Protein AF-A0A392QGA4-F1 (afdb_monomer_lite)

InterPro domains:
  IPR020568 Ribosomal protein uS5 domain 2-type superfamily [SSF54211] (4-42)
  IPR027408 PNPase/RNase PH domain superfamily [G3DSA:3.30.230.70] (1-42)

Sequence (42 aa):
MVGLSLGEQCFIEGGIAQDLRCDGRKRLTYRPIYVETGVIPQ

Radius of gyration: 16.8 Å; chains: 1; bounding box: 34×24×42 Å

pLDDT: mean 93.74, std 4.71, range [72.31, 97.75]

Structure (mmCIF, N/CA/C/O backbone):
data_AF-A0A392QGA4-F1
#
_entry.id   AF-A0A392QGA4-F1
#
loop_
_atom_site.group_PDB
_atom_site.id
_atom_site.type_symbol
_atom_site.label_atom_id
_atom_site.label_alt_id
_atom_site.label_comp_id
_atom_site.label_asym_id
_atom_site.label_entity_id
_atom_site.label_seq_id
_atom_site.pdbx_PDB_ins_code
_atom_site.Cartn_x
_atom_site.Cartn_y
_atom_site.Cartn_z
_atom_site.occupancy
_atom_site.B_iso_or_equiv
_atom_site.auth_seq_id
_atom_site.auth_comp_id
_atom_site.auth_asym_id
_atom_site.auth_atom_id
_atom_site.pdbx_PDB_model_num
ATOM 1 N N . MET A 1 1 ? 4.793 11.832 -8.250 1.00 72.31 1 MET A N 1
ATOM 2 C CA . MET A 1 1 ? 5.130 11.784 -6.806 1.00 72.31 1 MET A CA 1
ATOM 3 C C . MET A 1 1 ? 5.762 13.121 -6.436 1.00 72.31 1 MET A C 1
ATOM 5 O O . MET A 1 1 ? 6.660 13.543 -7.149 1.00 72.31 1 MET A O 1
ATOM 9 N N . VAL A 1 2 ? 5.260 13.836 -5.422 1.00 86.69 2 VAL A N 1
ATOM 10 C CA . VAL A 1 2 ? 5.785 15.173 -5.065 1.00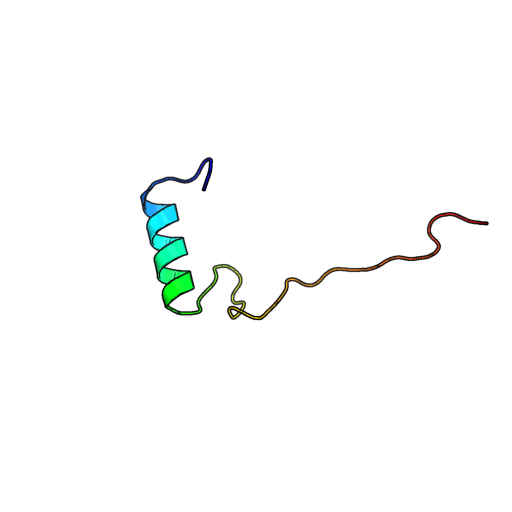 86.69 2 VAL A CA 1
ATOM 11 C C . VAL A 1 2 ? 7.039 15.011 -4.203 1.00 86.69 2 VAL A C 1
ATOM 13 O O . VAL A 1 2 ? 7.023 14.225 -3.262 1.00 86.69 2 VAL A O 1
ATOM 16 N N . GLY A 1 3 ? 8.112 15.737 -4.528 1.00 94.94 3 GLY A N 1
ATOM 17 C CA . GLY A 1 3 ? 9.360 15.730 -3.753 1.00 94.94 3 GLY A CA 1
ATOM 18 C C . GLY A 1 3 ? 10.344 14.598 -4.071 1.00 94.94 3 GLY A C 1
ATOM 19 O O . GLY A 1 3 ? 11.349 14.490 -3.381 1.00 94.94 3 GLY A O 1
ATOM 20 N N . LEU A 1 4 ? 10.088 13.780 -5.099 1.00 96.62 4 LEU A N 1
ATOM 21 C CA . LEU A 1 4 ? 11.027 12.753 -5.571 1.00 96.62 4 LEU A CA 1
ATOM 22 C C . LEU A 1 4 ? 11.747 13.204 -6.842 1.00 96.62 4 LEU A C 1
ATOM 24 O O . LEU A 1 4 ? 11.126 13.786 -7.738 1.00 96.62 4 LEU A O 1
ATOM 28 N N . SER A 1 5 ? 13.029 12.870 -6.953 1.00 97.75 5 SER A N 1
ATOM 29 C CA . SER A 1 5 ? 13.800 12.989 -8.190 1.00 97.75 5 SER A CA 1
ATOM 30 C C . SER A 1 5 ? 13.202 12.126 -9.306 1.00 97.75 5 SER A C 1
ATOM 32 O O . SER A 1 5 ? 12.482 11.156 -9.061 1.00 97.75 5 SER A O 1
ATOM 34 N N . LEU A 1 6 ? 13.524 12.454 -10.560 1.00 97.62 6 LEU A N 1
ATOM 35 C CA . LEU A 1 6 ? 13.073 11.668 -11.710 1.00 97.62 6 LEU A CA 1
ATOM 36 C C . LEU A 1 6 ? 13.557 10.209 -11.633 1.00 97.62 6 LEU A C 1
ATOM 38 O O . LEU A 1 6 ? 12.794 9.294 -11.924 1.00 97.62 6 LEU A O 1
ATOM 42 N N . GLY A 1 7 ? 14.798 9.986 -11.188 1.00 97.69 7 GLY A N 1
ATOM 43 C CA . GLY A 1 7 ? 15.359 8.640 -11.048 1.00 97.69 7 GLY A CA 1
ATOM 44 C C . GLY A 1 7 ? 14.610 7.789 -10.021 1.00 97.69 7 GLY A C 1
ATOM 45 O O . GLY A 1 7 ? 14.327 6.622 -10.283 1.00 97.69 7 GLY A O 1
ATOM 46 N N . GLU A 1 8 ? 14.222 8.377 -8.886 1.00 97.31 8 GLU A N 1
ATOM 47 C CA . GLU A 1 8 ? 13.411 7.689 -7.872 1.00 97.31 8 GLU A CA 1
ATOM 48 C C . GLU A 1 8 ? 12.024 7.329 -8.404 1.00 97.31 8 GLU A C 1
ATOM 50 O O . GLU A 1 8 ? 11.541 6.225 -8.160 1.00 97.31 8 GLU A O 1
ATOM 55 N N . GLN A 1 9 ? 11.401 8.229 -9.169 1.00 97.31 9 GLN A N 1
ATOM 56 C CA . GLN A 1 9 ? 10.108 7.959 -9.799 1.00 97.31 9 GLN A CA 1
ATOM 57 C C . GLN A 1 9 ? 10.211 6.771 -10.764 1.00 97.31 9 GLN A C 1
ATOM 59 O O . GLN A 1 9 ? 9.463 5.804 -10.616 1.00 97.31 9 GLN A O 1
ATOM 64 N N . CYS A 1 10 ? 11.202 6.781 -11.662 1.00 97.00 10 CYS A N 1
ATOM 65 C CA . CYS A 1 10 ? 11.453 5.679 -12.591 1.00 97.00 10 CYS A CA 1
ATOM 66 C C . CYS A 1 10 ? 11.739 4.348 -11.874 1.00 97.00 10 CYS A C 1
ATOM 68 O O . CYS A 1 10 ? 11.238 3.302 -12.288 1.00 97.00 10 CYS A O 1
ATOM 70 N N . PHE A 1 11 ? 12.517 4.367 -10.786 1.00 95.06 11 PHE A N 1
ATOM 71 C CA . PHE A 1 11 ? 12.812 3.168 -9.999 1.00 95.06 11 PHE A CA 1
ATOM 72 C C . PHE A 1 11 ? 11.548 2.578 -9.353 1.00 95.06 11 PHE A C 1
ATOM 74 O O . PHE A 1 11 ? 11.318 1.370 -9.428 1.00 95.06 11 PHE A O 1
ATOM 81 N N . ILE A 1 12 ? 10.700 3.423 -8.754 1.00 95.25 12 ILE A N 1
ATOM 82 C CA . ILE A 1 12 ? 9.454 2.981 -8.112 1.00 95.25 12 ILE A CA 1
ATOM 83 C C . ILE A 1 12 ? 8.475 2.418 -9.149 1.00 95.25 12 ILE A C 1
ATOM 85 O O . ILE A 1 12 ? 7.896 1.355 -8.923 1.00 95.25 12 ILE A O 1
ATOM 89 N N . GLU A 1 13 ? 8.303 3.092 -10.287 1.00 95.06 13 GLU A N 1
ATOM 90 C CA . GLU A 1 13 ? 7.436 2.623 -11.375 1.00 95.06 13 GLU A CA 1
ATOM 91 C C . GLU A 1 13 ? 7.911 1.277 -11.940 1.00 95.06 13 GLU A C 1
ATOM 93 O O . GLU A 1 13 ? 7.108 0.353 -12.097 1.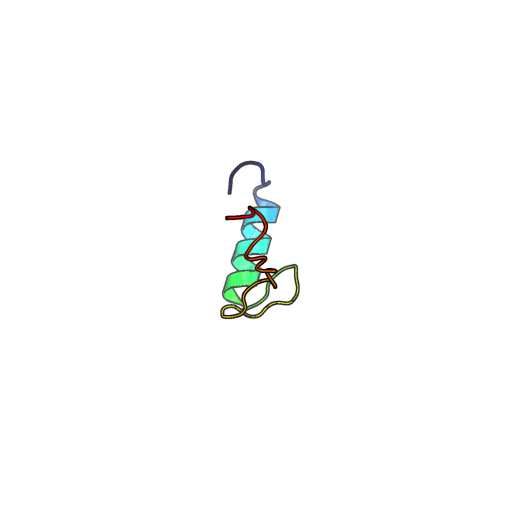00 95.06 13 GLU A O 1
ATOM 98 N N . GLY A 1 14 ? 9.222 1.127 -12.159 1.00 95.44 14 GLY A N 1
ATOM 99 C CA . GLY A 1 14 ? 9.826 -0.126 -12.610 1.00 95.44 14 GLY A CA 1
ATOM 100 C C . GLY A 1 14 ? 9.651 -1.275 -11.614 1.00 95.44 14 GLY A C 1
ATOM 101 O O . GLY A 1 14 ? 9.372 -2.402 -12.027 1.00 95.44 14 GLY A O 1
ATOM 102 N N . GLY A 1 15 ? 9.762 -1.000 -10.311 1.00 93.88 15 GLY A N 1
ATOM 103 C CA . GLY A 1 15 ? 9.490 -1.978 -9.255 1.00 93.88 15 GLY A CA 1
ATOM 104 C C . GLY A 1 15 ? 8.028 -2.427 -9.245 1.00 93.88 15 GLY A C 1
ATOM 105 O O . GLY A 1 15 ? 7.754 -3.626 -9.257 1.00 93.88 15 GLY A O 1
ATOM 106 N N . ILE A 1 16 ? 7.082 -1.483 -9.321 1.00 93.19 16 ILE A N 1
ATOM 107 C CA . ILE A 1 16 ? 5.640 -1.781 -9.364 1.00 93.19 16 ILE A CA 1
ATOM 108 C C . ILE A 1 16 ? 5.289 -2.662 -10.570 1.00 93.19 16 ILE A C 1
ATOM 110 O O . ILE A 1 16 ? 4.522 -3.616 -10.421 1.00 93.19 16 ILE A O 1
ATOM 114 N N . ALA A 1 17 ? 5.863 -2.382 -11.746 1.00 94.19 17 ALA A N 1
ATOM 115 C CA . ALA A 1 17 ? 5.661 -3.187 -12.953 1.00 94.19 17 ALA A CA 1
ATOM 116 C C . ALA A 1 17 ? 6.155 -4.641 -12.802 1.00 94.19 17 ALA A C 1
ATOM 118 O O . ALA A 1 17 ? 5.644 -5.536 -13.472 1.00 94.19 17 ALA A O 1
ATOM 119 N N . GLN A 1 18 ? 7.107 -4.879 -11.896 1.00 94.19 18 GLN A N 1
ATOM 120 C CA . GLN A 1 18 ? 7.681 -6.190 -11.579 1.00 94.19 18 GLN A CA 1
ATOM 121 C C . GLN A 1 18 ? 7.073 -6.836 -10.321 1.00 94.19 18 GLN A C 1
ATOM 123 O O . GLN A 1 18 ? 7.594 -7.839 -9.844 1.00 94.19 18 GLN A O 1
ATOM 128 N N . ASP A 1 19 ? 5.990 -6.277 -9.766 1.00 93.31 19 ASP A N 1
ATOM 129 C CA . ASP A 1 19 ? 5.389 -6.717 -8.494 1.00 93.31 19 ASP A CA 1
ATOM 130 C C . ASP A 1 19 ? 6.353 -6.635 -7.286 1.00 93.31 19 ASP A C 1
ATOM 132 O O . ASP A 1 19 ? 6.232 -7.366 -6.301 1.00 93.31 19 ASP A O 1
ATOM 136 N N . LEU A 1 20 ? 7.314 -5.707 -7.348 1.00 91.38 20 LEU A N 1
ATOM 137 C CA . LEU A 1 20 ? 8.284 -5.418 -6.296 1.00 91.38 20 LEU A CA 1
ATOM 138 C C . LEU A 1 20 ? 7.969 -4.081 -5.618 1.00 91.38 20 LEU A C 1
ATOM 140 O 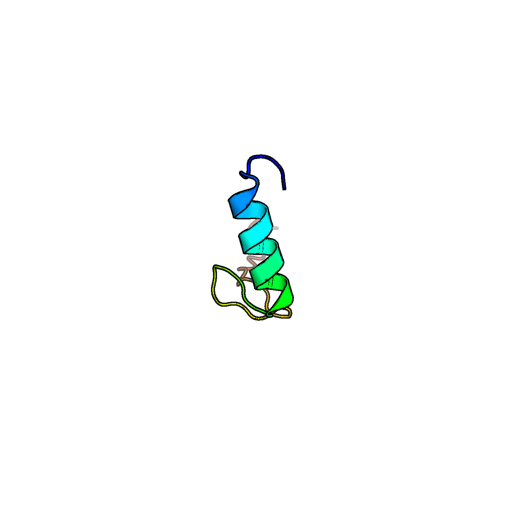O . LEU A 1 20 ? 7.592 -3.092 -6.248 1.00 91.38 20 LEU A O 1
ATOM 144 N N . ARG A 1 21 ? 8.158 -4.031 -4.300 1.00 94.31 21 ARG A N 1
ATOM 145 C CA . ARG A 1 21 ? 8.018 -2.813 -3.489 1.00 94.31 21 ARG A CA 1
ATOM 146 C C . ARG A 1 21 ? 9.217 -2.682 -2.560 1.00 94.31 21 ARG A C 1
ATOM 148 O O . ARG A 1 21 ? 9.756 -3.689 -2.111 1.00 94.31 21 ARG A O 1
ATOM 155 N N . CYS A 1 22 ? 9.593 -1.449 -2.218 1.00 92.81 22 CYS A N 1
ATOM 156 C CA . CYS A 1 22 ? 10.769 -1.173 -1.382 1.00 92.81 22 CYS A CA 1
ATOM 157 C C . CYS A 1 22 ? 10.712 -1.805 0.021 1.00 92.81 22 CYS A C 1
ATOM 159 O O . CYS A 1 22 ? 11.747 -2.002 0.640 1.00 92.81 22 CYS A O 1
ATOM 161 N N . ASP A 1 23 ? 9.519 -2.124 0.527 1.00 94.56 23 ASP A N 1
ATOM 162 C CA . ASP A 1 23 ? 9.310 -2.783 1.821 1.00 94.56 23 ASP A CA 1
ATOM 163 C C . ASP A 1 23 ? 9.020 -4.291 1.695 1.00 94.56 23 ASP A C 1
ATOM 165 O O . ASP A 1 23 ? 8.488 -4.904 2.618 1.00 94.56 23 ASP A O 1
ATOM 169 N N . GLY A 1 24 ? 9.339 -4.894 0.544 1.00 92.56 24 GLY A N 1
ATOM 170 C CA . GLY A 1 24 ? 9.237 -6.338 0.307 1.00 92.56 24 GLY A CA 1
ATOM 171 C C . GLY A 1 24 ? 7.810 -6.876 0.153 1.00 92.56 24 GLY A C 1
ATOM 172 O O . GLY A 1 24 ? 7.617 -8.082 0.009 1.00 92.56 24 GLY A O 1
ATOM 173 N N . ARG A 1 25 ? 6.790 -6.012 0.170 1.00 93.88 25 ARG A N 1
ATOM 174 C CA . ARG A 1 25 ? 5.392 -6.419 -0.023 1.00 93.88 25 ARG A CA 1
ATOM 175 C C . ARG A 1 25 ? 5.093 -6.735 -1.488 1.00 93.88 25 ARG A C 1
ATOM 177 O O . ARG A 1 25 ? 5.503 -5.994 -2.376 1.00 93.88 25 ARG A O 1
ATOM 184 N N . LYS A 1 26 ? 4.254 -7.746 -1.727 1.00 88.38 26 LYS A N 1
ATOM 185 C CA . LYS A 1 26 ? 3.609 -7.974 -3.035 1.00 88.38 26 LYS A CA 1
ATOM 186 C C . LYS A 1 26 ? 2.480 -6.963 -3.269 1.00 88.38 26 LYS A C 1
ATOM 188 O O . LYS A 1 26 ? 1.965 -6.389 -2.300 1.00 88.38 26 LYS A O 1
ATOM 193 N N . ARG A 1 27 ? 2.026 -6.781 -4.513 1.00 87.69 27 ARG A N 1
ATOM 194 C CA . ARG A 1 27 ? 1.002 -5.791 -4.916 1.00 87.69 27 ARG A CA 1
ATOM 195 C C . ARG A 1 27 ? -0.255 -5.795 -4.053 1.00 87.69 27 ARG A C 1
ATOM 197 O O . ARG A 1 27 ? -0.736 -4.721 -3.701 1.00 87.69 27 ARG A O 1
ATOM 204 N N . LEU A 1 28 ? -0.760 -6.971 -3.682 1.00 92.44 28 LEU A N 1
ATOM 205 C CA . LEU A 1 28 ? -2.011 -7.131 -2.922 1.00 92.44 28 LEU A CA 1
ATOM 206 C C .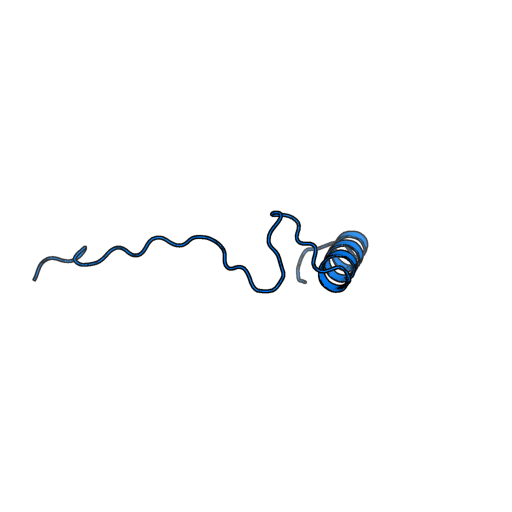 LEU A 1 28 ? -1.811 -7.230 -1.398 1.00 92.44 28 LEU A C 1
ATOM 208 O O . LEU A 1 28 ? -2.701 -7.688 -0.689 1.00 92.44 28 LEU A O 1
ATOM 212 N N . THR A 1 29 ? -0.654 -6.803 -0.881 1.00 93.62 29 THR A N 1
ATOM 213 C CA . THR A 1 29 ? -0.331 -6.883 0.555 1.00 93.62 29 THR A CA 1
ATOM 214 C C . THR A 1 29 ? -0.368 -5.501 1.209 1.00 93.62 29 THR A C 1
ATOM 216 O O . THR A 1 29 ? 0.348 -4.571 0.807 1.00 93.62 29 THR A O 1
ATOM 219 N N . TYR A 1 30 ? -1.183 -5.358 2.253 1.00 95.00 30 TYR A N 1
ATOM 220 C CA . TYR A 1 30 ? -1.241 -4.147 3.074 1.00 95.00 30 TYR A CA 1
ATOM 221 C C . TYR A 1 30 ? -0.052 -4.061 4.043 1.00 95.00 30 TYR A C 1
ATOM 223 O O . TYR A 1 30 ? 0.675 -5.031 4.249 1.00 95.00 30 TYR A O 1
ATOM 231 N N . ARG A 1 31 ? 0.168 -2.873 4.619 1.00 96.44 31 ARG A N 1
ATOM 232 C CA . ARG A 1 31 ? 1.042 -2.719 5.793 1.00 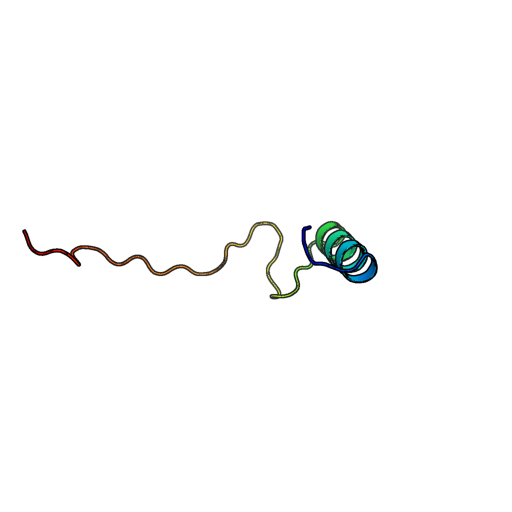96.44 31 ARG A CA 1
ATOM 233 C C . ARG A 1 31 ? 0.246 -3.090 7.047 1.00 96.44 31 ARG A C 1
ATOM 235 O O . ARG A 1 31 ? -0.959 -2.831 7.057 1.00 96.44 31 ARG A O 1
ATOM 242 N N . PRO A 1 32 ? 0.881 -3.669 8.079 1.00 95.25 32 PRO A N 1
ATOM 243 C CA . PRO A 1 32 ? 0.201 -3.926 9.341 1.00 95.25 32 PRO A CA 1
ATOM 244 C C . PRO A 1 32 ? -0.300 -2.610 9.944 1.00 95.25 32 PRO A C 1
ATOM 246 O O . PRO A 1 32 ? 0.402 -1.598 9.914 1.00 95.25 32 PRO A O 1
ATOM 249 N N . ILE A 1 33 ? -1.517 -2.640 10.481 1.00 97.31 33 ILE A N 1
ATOM 250 C CA . ILE A 1 33 ? -2.113 -1.559 11.267 1.00 97.31 33 ILE A CA 1
ATOM 251 C C . ILE A 1 33 ? -2.615 -2.150 12.582 1.00 97.31 33 ILE A C 1
ATOM 253 O O . ILE A 1 33 ? -3.038 -3.306 12.616 1.00 97.31 33 ILE A O 1
ATOM 257 N N . TYR A 1 34 ? -2.574 -1.360 13.649 1.00 97.12 34 TYR A N 1
ATOM 258 C CA . TYR A 1 34 ? -3.132 -1.730 14.945 1.00 97.12 34 TYR A CA 1
ATOM 259 C C . TYR A 1 34 ? -4.432 -0.960 15.150 1.00 97.12 34 TYR A C 1
ATOM 261 O O . TYR A 1 34 ? -4.483 0.244 14.901 1.00 97.12 34 TYR A O 1
ATOM 269 N N . VAL A 1 35 ? -5.481 -1.665 15.564 1.00 96.88 35 VAL A N 1
ATOM 270 C CA . VAL A 1 35 ? -6.782 -1.072 15.877 1.00 96.88 35 VAL A CA 1
ATOM 271 C C . VAL A 1 35 ? -6.959 -1.130 17.383 1.00 96.88 35 VAL A C 1
ATOM 273 O O . VAL A 1 35 ? -6.929 -2.211 17.966 1.00 96.88 35 VAL A O 1
ATOM 276 N N . GLU A 1 36 ? -7.143 0.033 17.994 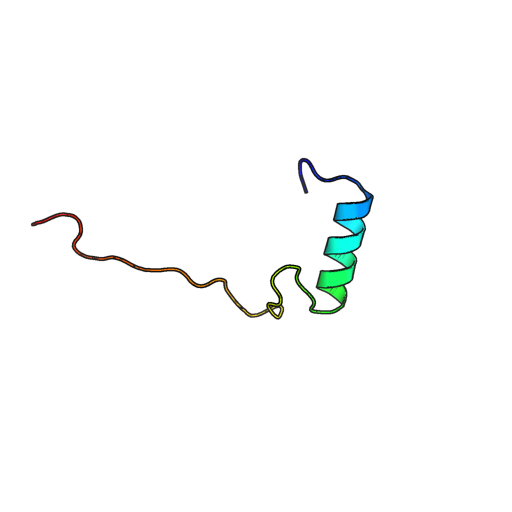1.00 97.19 36 GLU A N 1
ATOM 277 C CA . GLU A 1 36 ? -7.420 0.175 19.418 1.00 97.19 36 GLU A CA 1
ATOM 278 C C . GLU A 1 36 ? -8.852 0.689 19.599 1.00 97.19 36 GLU A C 1
ATOM 280 O O . GLU A 1 36 ? -9.284 1.621 18.917 1.00 97.19 36 GLU A O 1
ATOM 285 N N . THR A 1 37 ? -9.615 0.055 20.489 1.00 96.06 37 THR A N 1
ATOM 286 C CA . THR A 1 37 ? -11.030 0.368 20.743 1.00 96.06 37 THR A CA 1
ATOM 287 C C . THR A 1 37 ? -11.257 0.594 22.230 1.00 96.06 37 THR A C 1
ATOM 289 O O . THR A 1 37 ? -10.612 -0.057 23.045 1.00 96.06 37 THR A O 1
ATOM 292 N N . GLY A 1 38 ? -12.209 1.459 22.590 1.00 95.56 38 GLY A N 1
ATOM 293 C CA . GLY A 1 38 ? -12.512 1.740 24.000 1.00 95.56 38 GLY A CA 1
ATOM 294 C C . GLY A 1 38 ? -11.512 2.680 24.680 1.00 95.56 38 GLY A C 1
ATOM 295 O O . GLY A 1 38 ? -11.451 2.716 25.901 1.00 95.56 38 GLY A O 1
ATOM 296 N N . VAL A 1 39 ? -10.749 3.454 23.898 1.00 96.69 39 VAL A N 1
ATOM 297 C CA . VAL A 1 39 ? -9.804 4.467 24.411 1.00 96.69 39 VAL A CA 1
ATOM 298 C C . VAL A 1 39 ? -10.525 5.552 25.219 1.00 96.69 39 VAL A C 1
ATOM 300 O O . VAL A 1 39 ? -9.975 6.086 26.178 1.00 96.69 39 VAL A O 1
ATOM 303 N N . ILE A 1 40 ? -11.766 5.876 24.839 1.00 94.94 40 ILE A N 1
ATOM 304 C CA . ILE A 1 40 ? -12.600 6.854 25.540 1.00 94.94 40 ILE A CA 1
ATOM 305 C C . ILE A 1 40 ? -13.598 6.093 26.430 1.00 94.94 40 ILE A C 1
ATOM 307 O O . ILE A 1 40 ? -14.410 5.333 25.887 1.00 94.94 40 ILE A O 1
ATOM 311 N N . PRO A 1 41 ? -13.552 6.274 27.765 1.00 91.38 41 PRO A N 1
ATOM 312 C CA . PRO A 1 41 ? -14.528 5.675 28.674 1.00 91.38 41 PRO A CA 1
ATOM 313 C C . PRO A 1 41 ? -15.938 6.231 28.412 1.00 91.38 41 PRO A C 1
ATOM 315 O O . PRO A 1 41 ? -16.079 7.370 27.967 1.00 91.38 41 PRO A O 1
ATOM 318 N N . GLN A 1 42 ? -16.963 5.404 28.650 1.00 80.94 42 GLN A N 1
ATOM 319 C CA . GLN A 1 42 ? -18.383 5.766 28.508 1.00 80.94 42 GLN A CA 1
ATOM 320 C C . GLN A 1 42 ? -18.871 6.656 29.651 1.00 80.94 42 GLN A C 1
ATOM 322 O O . GLN A 1 42 ? -18.434 6.416 30.800 1.00 80.94 42 GLN A O 1
#

Foldseek 3Di:
DPPDDPVVVVVQVVQVVVQHDPVRDGPPDDDDDDDDPCPDPD

Secondary structure (DSSP, 8-state):
-TT--HHHHHHHHHHHHTT--TTS--TT-PPP-------S--

Organism: NCBI:txid97028